Protein AF-A0A962JLD1-F1 (afdb_monomer)

Structure (mmCIF, N/CA/C/O backbone):
data_AF-A0A962JLD1-F1
#
_entry.id   AF-A0A962JLD1-F1
#
loop_
_atom_site.group_PDB
_atom_site.id
_atom_site.type_symbol
_atom_site.label_atom_id
_atom_site.label_alt_id
_atom_site.label_comp_id
_atom_site.label_asym_id
_atom_site.label_entity_id
_atom_site.label_seq_id
_atom_site.pdbx_PDB_ins_code
_atom_site.Cartn_x
_atom_site.Cartn_y
_atom_site.Cartn_z
_atom_site.occupancy
_atom_site.B_iso_or_equiv
_atom_site.auth_seq_id
_atom_site.auth_comp_id
_atom_site.auth_asym_id
_atom_site.auth_atom_id
_atom_site.pdbx_PDB_model_num
ATOM 1 N N . ARG A 1 1 ? 13.108 5.995 -10.380 1.00 80.00 1 ARG A N 1
ATOM 2 C CA . ARG A 1 1 ? 12.010 6.983 -10.500 1.00 80.00 1 ARG A CA 1
ATOM 3 C C . ARG A 1 1 ? 10.783 6.582 -9.695 1.00 80.00 1 ARG A C 1
ATOM 5 O O . ARG A 1 1 ? 10.491 7.267 -8.736 1.00 80.00 1 ARG A O 1
ATOM 12 N N . ALA A 1 2 ? 10.083 5.484 -10.018 1.00 86.06 2 ALA A N 1
ATOM 13 C CA . ALA A 1 2 ? 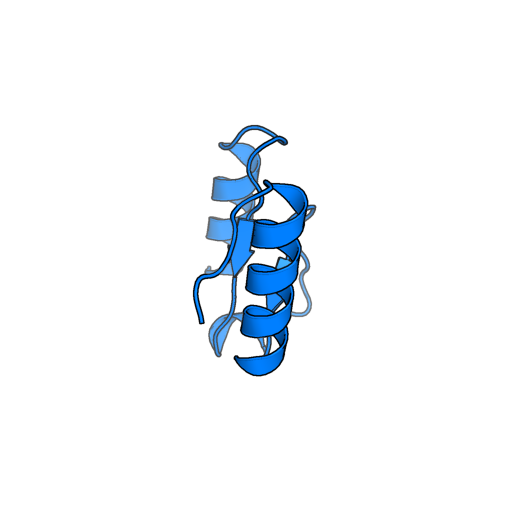8.892 5.081 -9.248 1.00 86.06 2 ALA A CA 1
ATOM 14 C C . ALA A 1 2 ? 9.177 4.884 -7.744 1.00 86.06 2 ALA A C 1
ATOM 16 O O . ALA A 1 2 ? 8.404 5.342 -6.912 1.00 86.06 2 ALA A O 1
ATOM 17 N N . ILE A 1 3 ? 10.317 4.269 -7.408 1.00 88.00 3 ILE A N 1
ATOM 18 C CA . ILE A 1 3 ? 10.784 4.133 -6.019 1.00 88.00 3 ILE A CA 1
ATOM 19 C C . ILE A 1 3 ? 11.035 5.490 -5.365 1.00 88.00 3 ILE A C 1
ATOM 21 O O . ILE A 1 3 ? 10.543 5.719 -4.271 1.00 88.00 3 ILE A O 1
ATOM 25 N N . ASP A 1 4 ? 11.732 6.395 -6.051 1.00 90.38 4 ASP A N 1
ATOM 26 C CA . ASP A 1 4 ? 12.071 7.717 -5.509 1.00 90.38 4 ASP A CA 1
ATOM 27 C C . ASP A 1 4 ? 10.796 8.525 -5.189 1.00 90.38 4 ASP A C 1
ATOM 29 O O . ASP A 1 4 ? 10.703 9.162 -4.145 1.00 90.38 4 ASP A O 1
ATOM 33 N N . PHE A 1 5 ? 9.759 8.420 -6.029 1.00 91.62 5 PHE A N 1
ATOM 34 C CA . PHE A 1 5 ? 8.457 9.037 -5.750 1.00 91.62 5 PHE A CA 1
ATOM 35 C C . PHE A 1 5 ? 7.720 8.389 -4.571 1.00 91.62 5 PHE A C 1
ATOM 37 O O . PHE A 1 5 ? 6.991 9.075 -3.857 1.00 91.62 5 PHE A O 1
ATOM 44 N N . LEU A 1 6 ? 7.893 7.083 -4.343 1.00 92.25 6 LEU A N 1
ATOM 45 C CA . LEU A 1 6 ? 7.330 6.409 -3.170 1.00 92.25 6 LEU A CA 1
ATOM 46 C C 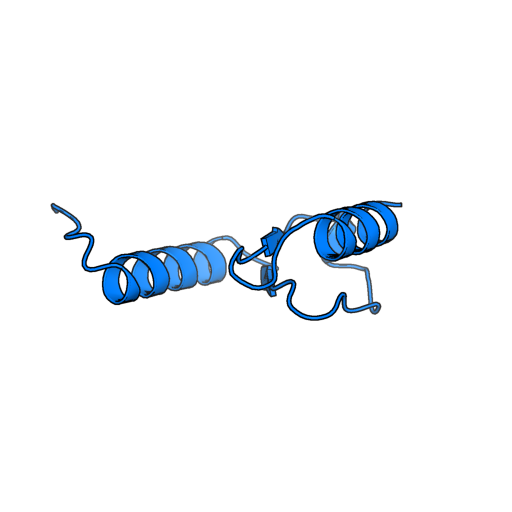. LEU A 1 6 ? 8.072 6.782 -1.885 1.00 92.25 6 LEU A C 1
ATOM 48 O O . LEU A 1 6 ? 7.418 6.953 -0.860 1.00 92.25 6 LEU A O 1
ATOM 52 N N . GLU A 1 7 ? 9.396 6.943 -1.933 1.00 92.81 7 GLU A N 1
ATOM 53 C CA . GLU A 1 7 ? 10.191 7.476 -0.816 1.00 92.81 7 GLU A CA 1
ATOM 54 C C . GLU A 1 7 ? 9.735 8.899 -0.467 1.00 92.81 7 GLU A C 1
ATOM 56 O O . GLU A 1 7 ? 9.451 9.198 0.694 1.00 92.81 7 GLU A O 1
ATOM 61 N N . GLU A 1 8 ? 9.566 9.757 -1.474 1.00 94.81 8 GLU A N 1
ATOM 62 C CA . GLU A 1 8 ? 9.072 11.121 -1.287 1.00 94.81 8 GLU A CA 1
ATOM 63 C C . GLU A 1 8 ? 7.647 11.152 -0.714 1.00 94.81 8 GLU A C 1
ATOM 65 O O . GLU A 1 8 ? 7.369 11.879 0.243 1.00 94.81 8 GLU A O 1
ATOM 70 N N . LEU A 1 9 ? 6.738 10.337 -1.258 1.00 94.75 9 LEU A N 1
ATOM 71 C CA . LEU A 1 9 ? 5.374 10.216 -0.747 1.00 94.75 9 LEU A CA 1
ATOM 72 C C . LEU A 1 9 ? 5.372 9.736 0.709 1.00 94.75 9 LEU A C 1
ATOM 74 O O . LEU A 1 9 ? 4.646 10.280 1.542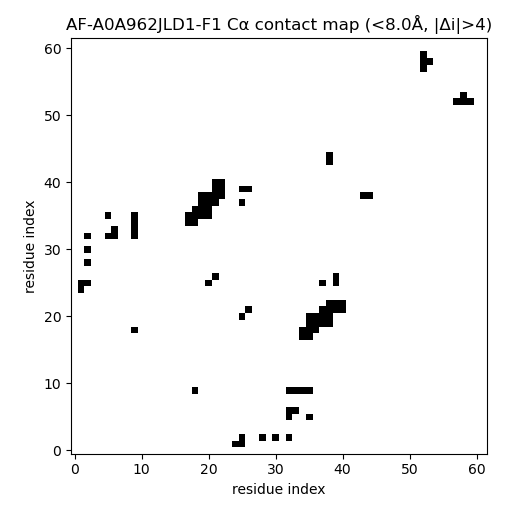 1.00 94.75 9 LEU A O 1
ATOM 78 N N . ARG A 1 10 ? 6.206 8.741 1.028 1.00 94.25 10 ARG A N 1
ATOM 79 C CA . ARG A 1 1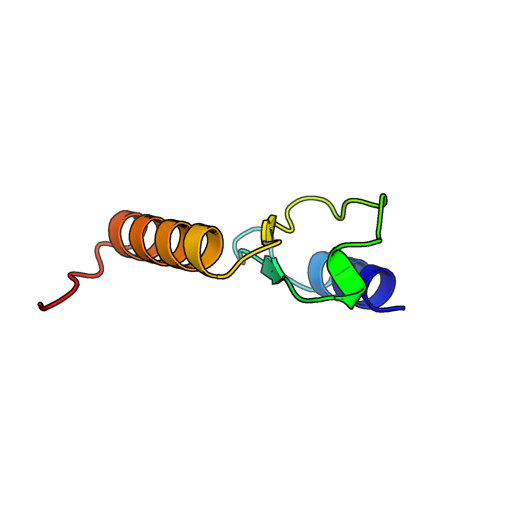0 ? 6.336 8.190 2.375 1.00 94.25 10 ARG A CA 1
ATOM 80 C C . ARG A 1 10 ? 6.814 9.230 3.379 1.00 94.25 10 ARG A C 1
ATOM 82 O O . ARG A 1 10 ? 6.281 9.262 4.488 1.00 94.25 10 ARG A O 1
ATOM 89 N N . PHE A 1 11 ? 7.785 10.052 2.987 1.00 95.06 11 PHE A N 1
ATOM 90 C CA . PHE A 1 11 ? 8.328 11.135 3.802 1.00 95.06 11 PHE A CA 1
ATOM 91 C C . PHE A 1 11 ? 7.289 12.228 4.085 1.00 95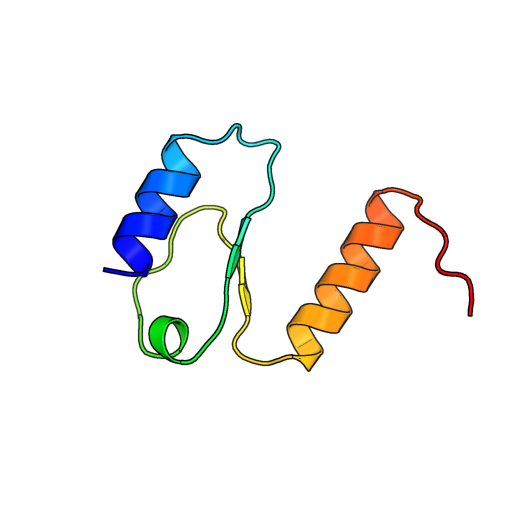.06 11 PHE A C 1
ATOM 93 O O . PHE A 1 11 ? 7.233 12.761 5.190 1.00 95.06 11 PHE A O 1
ATOM 100 N N . ARG A 1 12 ? 6.441 12.553 3.102 1.00 96.25 12 ARG A N 1
ATOM 101 C CA . ARG A 1 12 ? 5.437 13.625 3.220 1.00 96.25 12 ARG A CA 1
ATOM 102 C C . ARG A 1 12 ? 4.186 13.225 4.006 1.00 96.25 12 ARG A C 1
ATOM 104 O O . ARG A 1 12 ? 3.485 14.104 4.504 1.00 96.25 12 ARG A O 1
ATOM 111 N N . LEU A 1 13 ? 3.865 11.934 4.086 1.00 96.19 13 LEU A N 1
ATOM 112 C CA . LEU A 1 13 ? 2.636 11.454 4.721 1.00 96.19 13 LEU A CA 1
ATOM 113 C C . LEU A 1 13 ? 2.853 11.007 6.179 1.00 96.19 13 LEU A C 1
ATOM 115 O O . LEU A 1 13 ? 3.859 10.360 6.485 1.00 96.19 13 LEU A O 1
ATOM 119 N N . PRO A 1 14 ? 1.883 11.260 7.084 1.00 95.94 14 PRO A N 1
ATOM 120 C CA . PRO A 1 14 ? 1.935 10.754 8.455 1.00 95.94 14 PRO A CA 1
ATOM 121 C C . PRO A 1 14 ? 2.085 9.228 8.514 1.00 95.94 14 PRO A C 1
ATOM 123 O O . PRO A 1 14 ? 1.550 8.510 7.669 1.00 95.94 14 PRO A O 1
ATOM 126 N N . LEU A 1 15 ? 2.736 8.706 9.563 1.00 90.38 15 LEU A N 1
ATOM 127 C CA . LEU A 1 15 ? 2.916 7.254 9.751 1.00 90.38 15 LEU A CA 1
ATOM 128 C C . LEU A 1 15 ? 1.588 6.477 9.856 1.00 90.38 15 LEU A C 1
ATOM 130 O O . LEU A 1 15 ? 1.564 5.271 9.631 1.00 90.38 15 LEU A O 1
ATOM 134 N N . SER A 1 16 ? 0.486 7.156 10.185 1.00 92.50 16 SER A N 1
ATOM 135 C CA . SER A 1 16 ? -0.856 6.567 10.229 1.00 92.50 16 SER A CA 1
ATOM 136 C C . SER A 1 16 ? -1.411 6.204 8.846 1.00 92.50 16 SER A C 1
ATOM 138 O O . SER A 1 16 ? -2.370 5.429 8.762 1.00 92.50 16 SER A O 1
ATOM 140 N N . VAL A 1 17 ? -0.826 6.735 7.768 1.00 94.19 17 VAL A N 1
ATOM 141 C CA . VAL A 1 17 ? -1.220 6.430 6.393 1.00 94.19 17 VAL A CA 1
ATOM 142 C C . VAL A 1 17 ? -0.455 5.202 5.904 1.00 94.19 17 VAL A C 1
ATOM 144 O O . VAL A 1 17 ? 0.763 5.227 5.748 1.00 94.19 17 VAL A O 1
ATOM 147 N N . GLN A 1 18 ? -1.183 4.119 5.632 1.00 94.19 18 GLN A N 1
ATOM 148 C CA . GLN A 1 18 ? -0.618 2.933 4.986 1.00 94.19 18 GLN A CA 1
ATOM 149 C C . GLN A 1 18 ? -0.476 3.183 3.482 1.00 94.19 18 GLN A C 1
ATOM 151 O O . GLN A 1 18 ? -1.442 3.578 2.831 1.00 94.19 18 GLN A O 1
ATOM 156 N N . ILE A 1 19 ? 0.714 2.931 2.931 1.00 95.00 19 ILE A N 1
ATOM 157 C CA . ILE A 1 19 ? 1.011 3.112 1.505 1.00 95.00 19 ILE A CA 1
ATOM 158 C C . ILE A 1 19 ? 1.261 1.748 0.874 1.00 95.00 19 ILE A C 1
ATOM 160 O O . ILE A 1 19 ? 2.127 0.991 1.317 1.00 95.00 19 ILE A O 1
ATOM 164 N N . TRP A 1 20 ? 0.509 1.452 -0.182 1.00 94.88 20 TRP A N 1
ATOM 165 C CA . TRP A 1 20 ? 0.584 0.211 -0.944 1.00 94.88 20 TRP A CA 1
ATOM 166 C C . TRP A 1 20 ? 0.914 0.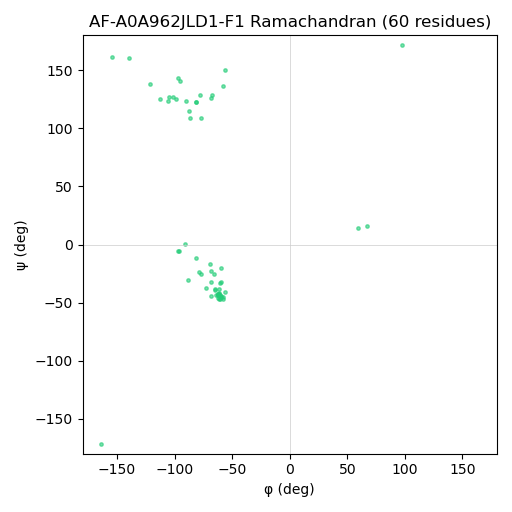519 -2.404 1.00 94.88 20 TRP A C 1
ATOM 168 O O . TRP A 1 20 ? 0.354 1.455 -2.974 1.00 94.88 20 TRP A O 1
ATOM 178 N N . ALA A 1 21 ? 1.793 -0.267 -3.022 1.00 92.81 21 ALA A N 1
ATOM 179 C CA . ALA A 1 21 ? 2.163 -0.102 -4.427 1.00 92.81 21 ALA A CA 1
ATOM 180 C C . ALA A 1 21 ? 2.297 -1.450 -5.146 1.00 92.81 21 ALA A C 1
ATOM 182 O O . ALA A 1 21 ? 2.462 -2.492 -4.518 1.00 92.81 21 ALA A O 1
ATOM 183 N N . GLY A 1 22 ? 2.239 -1.436 -6.477 1.00 90.25 22 GLY A N 1
ATOM 184 C CA . GLY A 1 22 ? 2.387 -2.627 -7.311 1.00 90.25 22 GLY A CA 1
ATOM 185 C C . GLY A 1 22 ? 2.665 -2.279 -8.772 1.00 90.25 22 GLY A C 1
ATOM 186 O O . GLY A 1 22 ? 2.897 -1.120 -9.112 1.00 90.25 22 GLY A O 1
ATOM 187 N N . GLY A 1 23 ? 2.638 -3.288 -9.643 1.00 88.38 23 GLY A N 1
ATOM 188 C CA . GLY A 1 23 ? 2.872 -3.137 -11.085 1.00 88.38 23 GLY A CA 1
ATOM 189 C C . GLY A 1 23 ? 4.307 -3.448 -11.533 1.00 88.38 23 GLY A C 1
ATOM 190 O O . GLY A 1 23 ? 5.211 -3.668 -10.725 1.00 88.38 23 GLY A O 1
ATOM 191 N N . GLY A 1 24 ? 4.524 -3.491 -12.8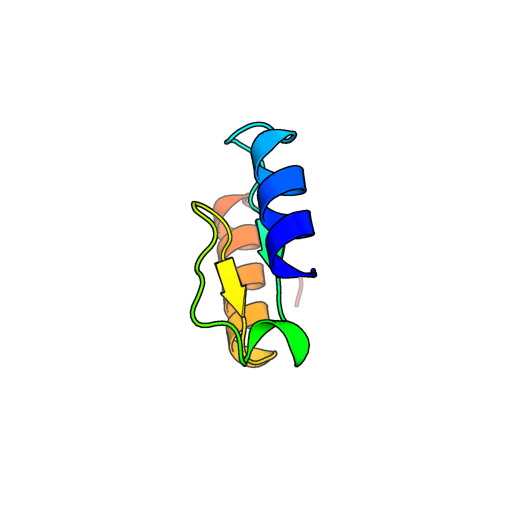53 1.00 84.81 24 GLY A N 1
ATOM 192 C CA . GLY A 1 24 ? 5.780 -3.970 -13.456 1.00 84.81 24 GLY A CA 1
ATOM 193 C C . GLY A 1 24 ? 7.027 -3.169 -13.063 1.00 84.81 24 GLY A C 1
ATOM 194 O O . GLY A 1 24 ? 8.096 -3.747 -12.887 1.00 84.81 24 GLY A O 1
ATOM 195 N N . ALA A 1 25 ? 6.882 -1.860 -12.838 1.00 82.19 25 ALA A N 1
ATOM 196 C CA . ALA A 1 25 ? 7.973 -0.999 -12.376 1.00 82.19 25 ALA A CA 1
ATOM 197 C C . ALA A 1 25 ? 8.464 -1.350 -10.957 1.00 82.19 25 ALA A C 1
ATOM 199 O O . ALA A 1 25 ? 9.622 -1.096 -10.632 1.00 82.19 25 ALA A O 1
ATOM 200 N N . MET A 1 26 ? 7.602 -1.955 -10.133 1.00 84.44 26 MET A N 1
ATOM 201 C CA . MET A 1 26 ? 7.920 -2.353 -8.759 1.00 84.44 26 MET A CA 1
ATOM 202 C C . MET A 1 26 ? 8.521 -3.758 -8.685 1.00 84.44 26 MET A C 1
ATOM 204 O O . MET A 1 26 ? 9.386 -4.006 -7.853 1.00 84.44 26 MET A O 1
ATOM 208 N N . ARG A 1 27 ? 8.135 -4.652 -9.606 1.00 77.38 27 ARG A N 1
ATOM 209 C CA . ARG A 1 27 ? 8.586 -6.055 -9.652 1.00 77.38 27 ARG A CA 1
ATOM 210 C C . ARG A 1 27 ? 10.106 -6.214 -9.802 1.00 77.38 27 ARG A C 1
ATOM 212 O O . ARG A 1 27 ? 10.670 -7.173 -9.288 1.00 77.38 27 ARG A O 1
ATOM 219 N N . ASN A 1 28 ? 10.761 -5.286 -10.498 1.00 73.94 28 ASN A N 1
ATOM 220 C CA . ASN A 1 28 ? 12.200 -5.360 -10.781 1.00 73.94 28 ASN A CA 1
ATOM 221 C C . ASN A 1 28 ? 13.060 -4.558 -9.792 1.00 73.94 28 ASN A C 1
ATOM 223 O O . ASN A 1 28 ? 14.289 -4.607 -9.864 1.00 73.94 28 ASN A O 1
ATOM 227 N N . SER A 1 29 ? 12.442 -3.808 -8.875 1.00 72.25 29 SER A N 1
ATOM 228 C CA . SER A 1 29 ? 13.186 -3.053 -7.873 1.00 72.25 29 SER A CA 1
ATOM 229 C C . SER A 1 29 ? 13.583 -3.959 -6.713 1.00 72.25 29 SER A C 1
ATOM 231 O O . SER A 1 29 ? 12.732 -4.520 -6.030 1.00 72.25 29 SER A O 1
ATOM 233 N N . ARG A 1 30 ? 14.887 -4.047 -6.434 1.00 72.62 30 ARG A N 1
ATOM 234 C CA . ARG A 1 30 ? 15.407 -4.655 -5.193 1.00 72.62 30 ARG A CA 1
ATOM 235 C C . ARG A 1 30 ? 15.359 -3.699 -4.001 1.00 72.62 30 ARG A C 1
ATOM 237 O O . ARG A 1 30 ? 15.585 -4.111 -2.868 1.00 72.62 30 ARG A O 1
ATOM 244 N N . ARG A 1 31 ? 15.106 -2.417 -4.265 1.00 79.81 31 ARG A N 1
ATOM 245 C CA . ARG A 1 31 ? 15.066 -1.352 -3.267 1.00 79.81 31 ARG A CA 1
ATOM 246 C C . ARG A 1 31 ? 13.699 -1.372 -2.586 1.00 79.81 31 ARG A C 1
ATOM 248 O O . ARG A 1 31 ? 12.679 -1.277 -3.271 1.00 79.81 31 ARG A O 1
ATOM 255 N N . GLN A 1 32 ? 13.700 -1.524 -1.265 1.00 80.06 32 GLN A N 1
ATOM 256 C CA . GLN A 1 32 ? 12.501 -1.447 -0.434 1.00 80.06 32 GLN A CA 1
ATOM 257 C C . GLN A 1 32 ? 12.358 -0.029 0.118 1.00 80.06 32 GLN A C 1
ATOM 259 O O . GLN A 1 32 ? 13.355 0.580 0.499 1.00 80.06 32 GLN A O 1
ATOM 264 N N . VAL A 1 33 ? 11.125 0.474 0.167 1.00 87.38 33 VAL A N 1
ATOM 265 C CA . VAL A 1 33 ? 10.795 1.739 0.832 1.00 87.38 33 VAL A CA 1
ATOM 266 C C . VAL A 1 33 ? 10.169 1.401 2.177 1.00 87.38 33 VAL A C 1
ATOM 268 O O . VAL A 1 33 ? 9.225 0.612 2.246 1.00 87.38 33 VAL A O 1
ATOM 271 N N . GLU A 1 34 ? 10.702 1.974 3.251 1.00 85.69 34 GLU A N 1
ATOM 272 C CA . GLU A 1 34 ? 10.239 1.691 4.606 1.00 85.69 34 GLU A CA 1
ATOM 273 C C . GLU A 1 34 ? 8.742 1.999 4.768 1.00 85.69 34 GLU A C 1
ATOM 275 O O . GLU A 1 34 ? 8.244 3.037 4.332 1.00 85.69 34 GLU A O 1
ATOM 280 N N . SER A 1 35 ? 8.010 1.099 5.433 1.00 88.75 35 SER A N 1
ATOM 281 C CA . SER A 1 35 ? 6.556 1.204 5.646 1.00 88.75 35 SER A CA 1
ATOM 282 C C . SER A 1 35 ? 5.702 1.276 4.364 1.00 88.75 35 SER A C 1
ATOM 284 O O . SER A 1 35 ? 4.522 1.619 4.448 1.00 88.75 35 SER A O 1
ATOM 286 N N . VAL A 1 36 ? 6.255 0.950 3.189 1.00 92.94 36 VAL A N 1
ATOM 287 C CA . VAL A 1 36 ? 5.490 0.793 1.944 1.00 92.94 36 VAL A CA 1
ATOM 288 C C . VAL A 1 36 ? 5.369 -0.692 1.617 1.00 92.94 36 VAL A C 1
ATOM 290 O O . VAL A 1 36 ? 6.367 -1.394 1.467 1.00 92.94 36 VAL A O 1
ATOM 293 N N . GLN A 1 37 ? 4.138 -1.180 1.473 1.00 93.00 37 GLN A N 1
ATOM 294 C CA . GLN A 1 37 ? 3.890 -2.576 1.118 1.00 93.00 37 GLN A CA 1
ATOM 295 C C . GLN A 1 37 ? 3.812 -2.741 -0.402 1.00 93.00 37 GLN A C 1
ATOM 297 O O . GLN A 1 37 ? 2.990 -2.106 -1.065 1.00 93.00 37 GLN A O 1
ATOM 302 N N . ILE A 1 38 ? 4.657 -3.616 -0.952 1.00 91.19 38 ILE A N 1
ATOM 303 C CA . ILE A 1 38 ? 4.697 -3.907 -2.388 1.00 91.19 38 ILE A CA 1
ATOM 304 C C . ILE A 1 38 ? 3.931 -5.192 -2.692 1.00 91.19 38 ILE A C 1
ATOM 306 O O . ILE A 1 38 ? 4.235 -6.251 -2.144 1.00 91.19 38 ILE A O 1
ATOM 310 N N . PHE A 1 39 ? 2.970 -5.100 -3.606 1.00 92.38 39 PHE A N 1
ATOM 311 C CA . PHE A 1 39 ? 2.216 -6.226 -4.142 1.00 92.38 39 PHE A CA 1
ATOM 312 C C . PHE A 1 39 ? 2.698 -6.563 -5.551 1.00 92.38 39 PHE A C 1
ATOM 314 O O . PHE A 1 39 ? 2.730 -5.714 -6.444 1.00 92.38 39 PHE A O 1
ATOM 321 N N . ASN A 1 40 ? 3.049 -7.831 -5.759 1.00 90.00 40 ASN A N 1
ATOM 322 C CA . ASN A 1 40 ? 3.552 -8.331 -7.042 1.00 90.00 40 ASN A CA 1
ATOM 323 C C . ASN A 1 40 ? 2.462 -8.996 -7.897 1.00 90.00 40 ASN A C 1
ATOM 325 O O . ASN A 1 40 ? 2.724 -9.363 -9.049 1.00 90.00 40 ASN A O 1
ATOM 329 N N . ASP A 1 41 ? 1.260 -9.143 -7.338 1.00 90.50 41 ASP A N 1
ATOM 330 C CA . ASP A 1 41 ? 0.096 -9.782 -7.937 1.00 90.50 41 ASP A CA 1
ATOM 331 C C . ASP A 1 41 ? -1.211 -9.233 -7.328 1.00 90.50 41 ASP A C 1
ATOM 333 O O . ASP A 1 41 ? -1.224 -8.624 -6.256 1.00 90.50 41 ASP A O 1
ATOM 337 N N . LEU A 1 42 ? -2.327 -9.443 -8.027 1.00 91.56 42 LEU A N 1
ATOM 338 C CA . LEU A 1 42 ? -3.636 -8.936 -7.603 1.00 91.56 42 LEU A CA 1
ATOM 339 C C . LEU A 1 42 ? -4.263 -9.761 -6.469 1.00 91.56 42 LEU A C 1
ATOM 341 O O . LEU A 1 42 ? -5.065 -9.235 -5.696 1.00 91.56 42 LEU A O 1
ATOM 345 N N . SER A 1 43 ? -3.906 -11.040 -6.347 1.00 93.75 43 SER A N 1
ATOM 346 C CA . SER A 1 43 ? -4.453 -11.928 -5.318 1.00 93.75 43 SER A CA 1
ATOM 347 C C . SER A 1 43 ? -3.970 -11.515 -3.928 1.00 93.75 43 SER A C 1
ATOM 349 O O . SER A 1 43 ? -4.780 -11.413 -3.004 1.00 93.75 43 SER A O 1
ATOM 351 N N . SER A 1 44 ? -2.683 -11.197 -3.777 1.00 93.06 44 SER A N 1
ATOM 352 C CA . SER A 1 44 ? -2.117 -10.681 -2.528 1.00 93.06 44 SER A CA 1
ATOM 353 C C . SER A 1 44 ? -2.689 -9.307 -2.163 1.00 93.06 44 SER A C 1
ATOM 355 O O . SER A 1 44 ? -3.044 -9.085 -1.002 1.00 93.06 44 SER A O 1
ATOM 357 N N . MET A 1 45 ? -2.904 -8.428 -3.149 1.00 93.50 45 MET A N 1
ATOM 358 C CA . MET A 1 45 ? -3.572 -7.139 -2.935 1.00 93.50 45 MET A CA 1
ATOM 359 C C . MET A 1 45 ? -5.018 -7.321 -2.448 1.00 93.50 45 MET A C 1
ATOM 361 O O . MET A 1 45 ? -5.439 -6.664 -1.494 1.00 93.50 45 MET A O 1
ATOM 365 N N . ARG A 1 46 ? -5.777 -8.257 -3.036 1.00 94.25 46 ARG A N 1
ATOM 366 C CA . ARG A 1 46 ? -7.140 -8.588 -2.585 1.00 94.25 46 ARG A CA 1
ATOM 367 C C . ARG A 1 46 ? -7.152 -9.031 -1.124 1.00 94.25 46 ARG A C 1
ATOM 369 O O . ARG A 1 46 ? -7.982 -8.551 -0.353 1.00 94.25 46 ARG A O 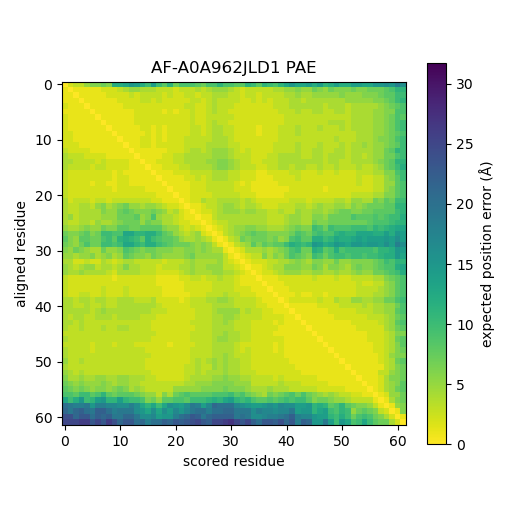1
ATOM 376 N N . GLN A 1 47 ? -6.245 -9.928 -0.737 1.00 94.81 47 GLN A N 1
ATOM 377 C CA . GLN A 1 47 ? -6.153 -10.393 0.649 1.00 94.81 47 GLN A CA 1
ATOM 378 C C . GLN A 1 47 ? -5.830 -9.240 1.607 1.00 94.81 47 GLN A C 1
ATOM 380 O O . GLN A 1 47 ? -6.481 -9.114 2.644 1.00 94.81 47 GLN A O 1
ATOM 385 N N . ALA A 1 48 ? -4.903 -8.352 1.241 1.00 94.81 48 ALA A N 1
ATOM 386 C CA . ALA A 1 48 ? -4.567 -7.185 2.051 1.00 94.81 48 ALA A CA 1
ATOM 387 C C . ALA A 1 48 ? -5.754 -6.228 2.232 1.00 94.81 48 ALA A C 1
ATOM 389 O O . ALA A 1 48 ? -6.029 -5.808 3.356 1.00 94.81 48 ALA A O 1
ATOM 390 N N . VA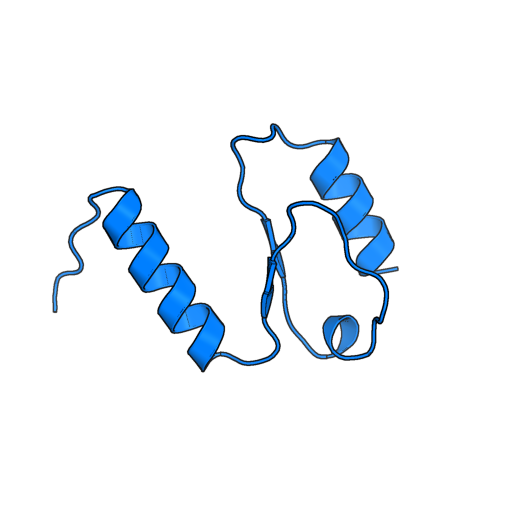L A 1 49 ? -6.519 -5.951 1.168 1.00 94.12 49 VAL A N 1
ATOM 391 C CA . VAL A 1 49 ? -7.749 -5.141 1.254 1.00 94.12 49 VAL A CA 1
ATOM 392 C C . VAL A 1 49 ? -8.749 -5.765 2.226 1.00 94.12 49 VAL A C 1
ATOM 394 O O . VAL A 1 49 ? -9.312 -5.059 3.061 1.00 94.12 49 VAL A O 1
ATOM 397 N N . LEU A 1 50 ? -8.974 -7.081 2.152 1.00 94.75 50 LEU A N 1
ATOM 398 C CA . LEU A 1 50 ? -9.898 -7.770 3.059 1.00 94.75 50 LEU A CA 1
ATOM 399 C C . LEU A 1 50 ? -9.438 -7.677 4.518 1.00 94.75 50 LEU A C 1
ATOM 401 O O . LEU A 1 50 ? -10.256 -7.406 5.397 1.00 94.75 50 LEU A O 1
ATOM 405 N N . GLN A 1 51 ? -8.140 -7.848 4.780 1.00 93.50 51 GLN A N 1
ATOM 406 C CA . GLN A 1 51 ? -7.584 -7.683 6.125 1.00 93.50 51 GLN A CA 1
ATOM 407 C C . GLN A 1 51 ? -7.717 -6.247 6.634 1.00 93.50 51 GLN A C 1
ATOM 409 O O . GLN A 1 51 ? -8.124 -6.038 7.774 1.00 93.50 51 GLN A O 1
ATOM 414 N N . TRP A 1 52 ? -7.436 -5.258 5.786 1.00 93.75 52 TRP A N 1
ATOM 415 C CA . TRP A 1 52 ? -7.588 -3.849 6.134 1.00 93.75 52 TRP A CA 1
ATOM 416 C C . TRP A 1 52 ? -9.042 -3.494 6.454 1.00 93.75 52 TRP A C 1
ATOM 418 O O . TRP A 1 52 ? -9.316 -2.843 7.456 1.00 93.75 52 TRP A O 1
ATOM 428 N N . ARG A 1 53 ? -10.008 -3.988 5.671 1.00 93.50 53 ARG A N 1
ATOM 429 C CA . ARG A 1 53 ? -11.433 -3.781 5.972 1.00 93.50 53 ARG A CA 1
ATOM 430 C C . ARG A 1 53 ? -11.807 -4.366 7.330 1.00 93.50 53 ARG A C 1
ATOM 432 O O . ARG A 1 53 ? -12.457 -3.686 8.119 1.00 93.50 53 ARG A O 1
ATOM 439 N N . ARG A 1 54 ? -11.343 -5.587 7.625 1.00 92.75 54 ARG A N 1
ATOM 440 C CA . ARG A 1 54 ? -11.548 -6.225 8.934 1.00 92.75 54 ARG A CA 1
ATOM 441 C C . ARG A 1 54 ? -10.945 -5.405 10.073 1.00 92.75 54 ARG A C 1
ATOM 443 O O . ARG A 1 54 ? -11.633 -5.185 11.064 1.00 92.75 54 ARG A O 1
ATOM 450 N N . SER A 1 55 ? -9.719 -4.902 9.924 1.00 92.25 55 SER A N 1
ATOM 451 C CA . SER A 1 55 ? -9.068 -4.091 10.965 1.00 92.25 55 SER A CA 1
ATOM 452 C C . SER A 1 55 ? -9.728 -2.725 11.176 1.00 92.25 55 SER A C 1
ATOM 454 O O . SER A 1 55 ? -9.611 -2.146 12.252 1.00 92.25 55 SER A O 1
ATOM 456 N N . LYS A 1 56 ? -10.455 -2.217 10.173 1.00 91.31 56 LYS A N 1
ATOM 457 C CA . LYS A 1 56 ? -11.264 -0.993 10.265 1.00 91.31 56 LYS A CA 1
ATOM 458 C C . LYS A 1 56 ? -12.717 -1.235 10.685 1.00 91.31 56 LYS A C 1
ATOM 460 O O . LYS A 1 56 ? -13.478 -0.277 10.756 1.00 91.31 56 LYS A O 1
ATOM 465 N N . GLY A 1 57 ? -13.122 -2.482 10.937 1.00 90.06 57 GLY A N 1
ATOM 466 C CA . GLY A 1 57 ? -14.514 -2.822 11.254 1.00 90.06 57 GLY A CA 1
ATOM 467 C C . GLY A 1 57 ? -15.488 -2.614 10.086 1.00 90.06 57 GLY A C 1
ATOM 468 O O . GLY A 1 57 ? -16.700 -2.587 10.289 1.00 90.06 57 GLY A O 1
ATOM 469 N N . ILE A 1 58 ? -14.983 -2.478 8.855 1.00 87.62 58 ILE A N 1
ATOM 470 C CA . ILE A 1 58 ? -15.801 -2.304 7.653 1.00 87.62 58 ILE A CA 1
ATOM 471 C C . ILE A 1 58 ? -16.371 -3.673 7.272 1.00 87.62 58 ILE A C 1
ATOM 473 O O . ILE A 1 58 ? -15.648 -4.556 6.801 1.00 87.62 58 ILE A O 1
ATOM 477 N N . ARG A 1 59 ? -17.681 -3.858 7.463 1.00 78.25 59 ARG A N 1
ATOM 478 C CA . ARG A 1 59 ? -18.391 -5.063 7.016 1.00 78.25 59 ARG A CA 1
ATOM 479 C C . ARG A 1 59 ? -18.452 -5.099 5.489 1.00 78.25 59 ARG A C 1
ATOM 481 O O . ARG A 1 59 ? -18.911 -4.154 4.857 1.00 78.25 59 ARG A O 1
ATOM 488 N N . VAL A 1 60 ? -17.995 -6.204 4.903 1.00 66.94 60 VAL A N 1
ATOM 489 C CA . VAL A 1 60 ? -18.166 -6.484 3.473 1.00 66.94 60 VAL A CA 1
ATOM 490 C C . VAL A 1 60 ? -19.522 -7.166 3.314 1.00 66.94 60 VAL A C 1
ATOM 492 O O . VAL A 1 60 ? -19.683 -8.291 3.781 1.00 66.94 60 VAL A O 1
ATOM 495 N N . ALA A 1 61 ? -20.501 -6.471 2.734 1.00 61.31 61 ALA A N 1
ATOM 496 C CA . ALA A 1 61 ? -21.730 -7.111 2.274 1.00 61.31 61 ALA A CA 1
ATOM 497 C C . ALA A 1 61 ? -21.370 -8.027 1.091 1.00 61.31 61 ALA A C 1
ATOM 499 O O . ALA A 1 61 ? -20.641 -7.594 0.194 1.00 61.31 61 ALA A O 1
ATOM 500 N N . TYR A 1 62 ? -21.793 -9.288 1.166 1.00 56.94 62 TYR A N 1
ATOM 501 C CA . TYR A 1 62 ? -21.667 -10.267 0.085 1.00 56.94 62 TYR A CA 1
ATOM 502 C C . TYR A 1 62 ? -22.830 -10.129 -0.889 1.00 56.94 62 TYR A C 1
ATOM 504 O O . TYR A 1 62 ? -23.947 -9.838 -0.404 1.00 56.94 62 TYR A O 1
#

Mean predicted aligned error: 4.65 Å

pLDDT: mean 88.44, std 8.5, range [56.94, 96.25]

Sequence (62 aa):
RAIDFLEELRFRLPLSVQIWAGGGAMRNSRRQVESVQIFNDLSSMRQAVLQWRRSKGIRVAY

Secondary structure (DSSP, 8-state):
-HHHHHHHHHHHS-TTS-EEEESHHHHT--PPPTTEEEESSHHHHHHHHHHHHHHTT-----

Radius of gyration: 13.22 Å; Cα contacts (8 Å, |Δi|>4): 46; chains: 1; bounding box: 37×26×25 Å

Foldseek 3Di:
DVVVVVLVVVVPDDLVDQAEDEDDVQVPDPDDRPNYHYDDDVVVVVVVVVVVCVVVVNDDDD

Solvent-accessible surface area (backbone atoms only — not comparable to full-atom values): 4005 Å² total; per-residue (Å²): 104,76,64,58,53,49,46,51,51,53,72,75,46,61,89,88,59,84,45,74,48,59,55,77,83,51,69,76,51,87,75,80,51,86,83,47,48,78,35,89,50,70,68,61,46,51,53,49,52,54,50,50,30,56,78,69,69,51,81,79,85,130